Protein AF-A0A8S9GRH2-F1 (afdb_monomer_lite)

Secondary structure (DSSP, 8-state):
-HHHHHHHHHHHHHHHHHHHHHHHHHHHHHTT--HHHHHHHHHHHHHHHHHHHHHTT--HHHHHHHHHHHHHHHHHHHHHHTT-

Foldseek 3Di:
DVVVVVLVVVVVVLVVQLVVLVVQLVVCVVVVNDPVSNVVSVVSNVVSVVVVCVSVVHDVVVVVVVVCVVVVVVVVVVVVVVVD

Organism: Brassica cretica (NCBI:txid69181)

Radius of gyration: 18.23 Å; chains: 1; bounding box: 35×26×63 Å

InterPro domains:
  IPR008179 Phosphoribosyl-ATP pyrophosphohydrolase [TIGR03188] (9-67)
  IPR008179 Phosphoribosyl-ATP pyrophosphohydrolase [cd11534] (16-67)
  IPR021130 Phosphoribosyl-ATP pyrophosphohydrolase-like [PF01503] (11-70)

Structure (mmCIF, N/CA/C/O backbone):
data_AF-A0A8S9GRH2-F1
#
_entry.id   AF-A0A8S9GRH2-F1
#
loop_
_atom_site.group_PDB
_atom_site.id
_atom_site.type_symbol
_atom_site.label_atom_id
_atom_site.label_alt_id
_atom_site.label_comp_id
_atom_site.label_asym_id
_atom_site.label_entity_id
_atom_site.label_seq_id
_atom_site.pdbx_PDB_ins_code
_atom_site.Cartn_x
_atom_site.Cartn_y
_atom_site.Cartn_z
_atom_site.occupancy
_atom_site.B_iso_or_equiv
_atom_site.auth_seq_id
_atom_site.auth_comp_id
_atom_site.auth_asym_id
_atom_site.auth_atom_id
_atom_site.pdbx_PDB_model_num
ATOM 1 N N . MET A 1 1 ? -17.967 -14.545 -23.921 1.00 55.12 1 MET A N 1
ATOM 2 C CA . MET A 1 1 ? -16.537 -14.932 -23.984 1.00 55.12 1 MET A CA 1
ATOM 3 C C . MET A 1 1 ? -15.582 -13.741 -23.869 1.00 55.12 1 MET A C 1
ATOM 5 O O . MET A 1 1 ? -14.719 -13.793 -23.011 1.00 55.12 1 MET A O 1
ATOM 9 N N . MET A 1 2 ? -15.736 -12.651 -24.636 1.00 54.62 2 MET A N 1
ATOM 10 C CA . MET A 1 2 ? -14.782 -11.517 -24.613 1.00 54.62 2 MET A CA 1
ATOM 11 C C . MET A 1 2 ? -14.714 -10.731 -23.283 1.00 54.62 2 MET A C 1
ATOM 13 O O . MET A 1 2 ? -13.634 -10.298 -22.888 1.00 54.62 2 MET A O 1
ATOM 17 N N . ALA A 1 3 ? -15.834 -10.572 -22.564 1.00 56.81 3 ALA A N 1
ATOM 18 C CA . ALA A 1 3 ? -15.856 -9.891 -21.261 1.00 56.81 3 ALA A CA 1
ATOM 19 C C . ALA A 1 3 ? -15.080 -10.662 -20.175 1.00 56.81 3 ALA A C 1
ATOM 21 O O . ALA A 1 3 ? -14.367 -10.061 -19.376 1.00 56.81 3 ALA A O 1
ATOM 22 N N . ASP A 1 4 ? -15.160 -11.994 -20.208 1.00 57.22 4 ASP A N 1
ATOM 23 C CA . ASP A 1 4 ? -14.519 -12.886 -19.237 1.00 57.22 4 ASP A CA 1
ATOM 24 C C . ASP A 1 4 ? -12.991 -12.909 -19.416 1.00 57.22 4 ASP A C 1
ATOM 26 O O . ASP A 1 4 ? -12.232 -12.879 -18.447 1.00 57.22 4 ASP A O 1
ATOM 30 N N . THR A 1 5 ? -12.522 -12.861 -20.667 1.00 58.00 5 THR A N 1
ATOM 31 C CA . THR A 1 5 ? -11.094 -12.743 -21.003 1.00 58.00 5 THR A CA 1
ATOM 32 C C . THR A 1 5 ? -10.510 -11.406 -20.541 1.00 58.00 5 THR A C 1
ATOM 34 O O . THR A 1 5 ? -9.461 -11.385 -19.898 1.00 58.00 5 THR A O 1
ATOM 37 N N . LYS A 1 6 ? -11.220 -10.293 -20.780 1.00 60.81 6 LYS A N 1
ATOM 38 C CA . LYS A 1 6 ? -10.776 -8.947 -20.384 1.00 60.81 6 LYS A CA 1
ATOM 39 C C . LYS A 1 6 ? -10.702 -8.797 -18.8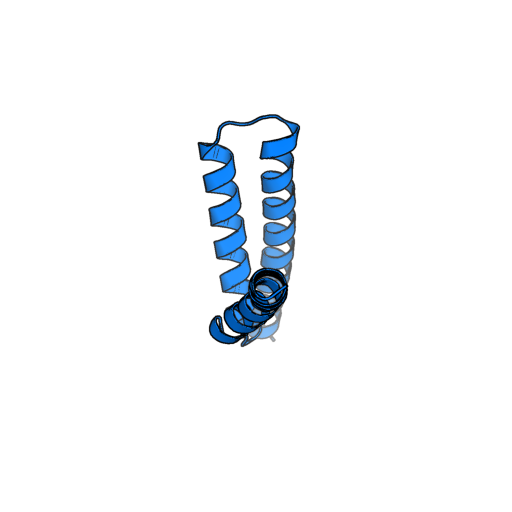61 1.00 60.81 6 LYS A C 1
ATOM 41 O O . LYS A 1 6 ? -9.763 -8.195 -18.340 1.00 60.81 6 LYS A O 1
ATOM 46 N N . LEU A 1 7 ? -11.644 -9.400 -18.131 1.00 60.69 7 LEU A N 1
ATOM 47 C CA . LEU A 1 7 ? -11.628 -9.415 -16.667 1.00 60.69 7 LEU A CA 1
ATOM 48 C C . LEU A 1 7 ? -10.407 -10.179 -16.124 1.00 60.69 7 LEU A C 1
ATOM 50 O O . LEU A 1 7 ? -9.725 -9.692 -15.221 1.00 60.69 7 LEU A O 1
ATOM 54 N N . ARG A 1 8 ? -10.085 -11.339 -16.716 1.00 61.12 8 ARG A N 1
ATOM 55 C CA . ARG A 1 8 ? -8.927 -12.168 -16.334 1.00 61.12 8 ARG A CA 1
ATOM 56 C C . ARG A 1 8 ? -7.589 -11.489 -16.618 1.00 61.12 8 ARG A C 1
ATOM 58 O O . ARG A 1 8 ? -6.696 -11.550 -15.777 1.00 61.12 8 ARG A O 1
ATOM 65 N N . GLU A 1 9 ? -7.444 -10.812 -17.754 1.00 64.69 9 GLU A N 1
ATOM 66 C CA . GLU A 1 9 ? -6.238 -10.025 -18.059 1.00 64.69 9 GLU A CA 1
ATOM 67 C C . GLU A 1 9 ? -6.059 -8.858 -17.081 1.00 64.69 9 GLU A C 1
ATOM 69 O O . GLU A 1 9 ? -4.965 -8.631 -16.565 1.00 64.69 9 GLU A O 1
ATOM 74 N N . THR A 1 10 ? -7.153 -8.174 -16.738 1.00 72.06 10 THR A N 1
ATOM 75 C CA . THR A 1 10 ? -7.135 -7.072 -15.765 1.00 72.06 10 THR A CA 1
ATOM 76 C C . THR A 1 10 ? -6.841 -7.570 -14.342 1.00 72.06 10 THR A C 1
ATOM 78 O O . THR A 1 10 ? -6.289 -6.833 -13.524 1.00 72.06 10 THR A O 1
ATOM 81 N N . ALA A 1 11 ? -7.211 -8.808 -14.008 1.00 75.62 11 ALA A N 1
ATOM 82 C CA . ALA A 1 11 ? -6.874 -9.437 -12.731 1.00 75.62 11 ALA A CA 1
ATOM 83 C C . ALA A 1 11 ? -5.388 -9.822 -12.657 1.00 75.62 11 ALA A C 1
ATOM 85 O O . ALA A 1 11 ? -4.731 -9.469 -11.682 1.00 75.62 11 ALA A O 1
ATOM 86 N N . LYS A 1 12 ? -4.840 -10.453 -13.706 1.00 77.69 12 LYS A N 1
ATOM 87 C CA . LYS A 1 12 ? -3.406 -10.789 -13.787 1.00 77.69 12 LYS A CA 1
ATOM 88 C C . LYS A 1 12 ? -2.516 -9.550 -13.723 1.00 77.69 12 LYS A C 1
ATOM 90 O O . LYS A 1 12 ? -1.515 -9.548 -13.017 1.00 77.69 12 LYS A O 1
ATOM 95 N N . ARG A 1 13 ? -2.898 -8.481 -14.432 1.00 85.88 13 ARG A N 1
ATOM 96 C CA . ARG A 1 13 ? -2.172 -7.207 -14.384 1.00 85.88 13 ARG A CA 1
ATOM 97 C C . ARG A 1 13 ? -2.193 -6.597 -12.984 1.00 85.88 13 ARG A C 1
ATOM 99 O O . ARG A 1 13 ? -1.168 -6.108 -12.539 1.00 85.88 13 ARG A O 1
ATOM 106 N N . LEU A 1 14 ? -3.331 -6.656 -12.292 1.00 89.25 14 LEU A N 1
ATOM 107 C CA . LEU A 1 14 ? -3.433 -6.142 -10.927 1.00 89.25 14 LEU A CA 1
ATOM 108 C C . LEU A 1 14 ? -2.570 -6.935 -9.942 1.00 89.25 14 LEU A C 1
ATOM 110 O O . LEU A 1 14 ? -1.901 -6.326 -9.122 1.00 89.25 14 LEU A O 1
ATOM 114 N N . GLU A 1 15 ? -2.576 -8.269 -10.024 1.00 89.06 15 GLU A N 1
ATOM 115 C CA . GLU A 1 15 ? -1.718 -9.099 -9.170 1.00 89.06 15 GLU A CA 1
ATOM 116 C C . GLU A 1 15 ? -0.243 -8.753 -9.375 1.00 89.06 15 GLU A C 1
ATOM 118 O O . GLU A 1 15 ? 0.485 -8.572 -8.403 1.00 89.06 15 GLU A O 1
ATOM 123 N N . LYS A 1 16 ? 0.180 -8.647 -10.639 1.00 91.88 16 LYS A N 1
ATOM 124 C CA . LYS A 1 16 ? 1.553 -8.299 -10.988 1.00 91.88 16 LYS A CA 1
ATOM 125 C C . LYS A 1 16 ? 1.955 -6.953 -10.376 1.00 91.88 16 LYS A C 1
ATOM 127 O O . LYS A 1 16 ? 2.957 -6.904 -9.680 1.00 91.88 16 LYS A O 1
ATOM 132 N N . GLN A 1 17 ? 1.139 -5.918 -10.568 1.00 89.81 17 GLN A N 1
ATOM 133 C CA . GLN A 1 17 ? 1.429 -4.575 -10.056 1.00 89.81 17 GLN A CA 1
ATOM 134 C C . GLN A 1 17 ? 1.451 -4.557 -8.528 1.00 89.81 17 GLN A C 1
ATOM 136 O O . GLN A 1 17 ? 2.408 -4.083 -7.949 1.00 89.81 17 GLN A O 1
ATOM 141 N N . LEU A 1 18 ? 0.481 -5.187 -7.854 1.00 92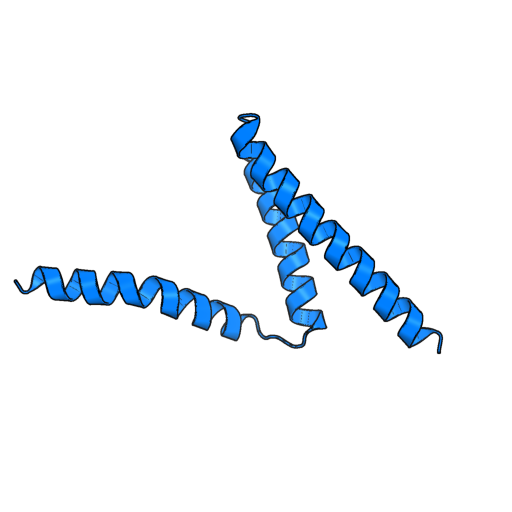.12 18 LEU A N 1
ATOM 142 C CA . LEU A 1 18 ? 0.472 -5.254 -6.388 1.00 92.12 18 LEU A CA 1
ATOM 143 C C . LEU A 1 18 ? 1.749 -5.904 -5.818 1.00 92.12 18 LEU A C 1
ATOM 145 O O . LEU A 1 18 ? 2.213 -5.515 -4.752 1.00 92.12 18 LEU A O 1
ATOM 149 N N . ARG A 1 19 ? 2.295 -6.918 -6.505 1.00 94.06 19 ARG A N 1
ATOM 150 C CA . ARG A 1 19 ? 3.564 -7.553 -6.120 1.00 94.06 19 ARG A CA 1
ATOM 151 C C . ARG A 1 19 ? 4.764 -6.651 -6.398 1.00 94.06 19 ARG A C 1
ATOM 153 O O . ARG A 1 19 ? 5.670 -6.637 -5.579 1.00 94.06 19 ARG A O 1
ATOM 160 N N . GLU A 1 20 ? 4.763 -5.949 -7.529 1.00 93.81 20 GLU A N 1
ATOM 161 C CA . GLU A 1 20 ? 5.809 -4.987 -7.898 1.00 93.81 20 GLU A CA 1
ATOM 162 C C . GLU A 1 20 ? 5.851 -3.821 -6.900 1.00 93.81 20 GLU A C 1
ATOM 164 O O . GLU A 1 20 ? 6.887 -3.633 -6.278 1.00 93.81 20 GLU A O 1
ATOM 169 N N . GLU A 1 21 ? 4.725 -3.155 -6.621 1.00 92.75 21 GLU A N 1
ATOM 170 C CA . GLU A 1 21 ? 4.679 -2.036 -5.659 1.00 92.75 21 GLU A CA 1
ATOM 171 C C . GLU A 1 21 ? 5.080 -2.463 -4.239 1.00 92.75 21 GLU A C 1
ATOM 173 O O . GLU A 1 21 ? 5.687 -1.706 -3.488 1.00 92.75 21 GLU A O 1
ATOM 178 N N . ALA A 1 22 ? 4.740 -3.693 -3.836 1.00 95.44 22 ALA A N 1
ATOM 179 C CA . ALA A 1 22 ? 5.159 -4.217 -2.538 1.00 95.44 22 ALA A CA 1
ATOM 180 C C . ALA A 1 22 ? 6.682 -4.423 -2.465 1.00 95.44 22 ALA A C 1
ATOM 182 O O . ALA A 1 22 ? 7.273 -4.181 -1.415 1.00 95.44 22 ALA A O 1
ATOM 183 N N . ASP A 1 23 ? 7.301 -4.866 -3.561 1.00 96.00 23 ASP A N 1
ATOM 184 C CA . ASP A 1 23 ? 8.753 -5.016 -3.663 1.00 96.00 23 ASP A CA 1
ATOM 185 C C . ASP A 1 23 ? 9.443 -3.644 -3.704 1.00 96.00 23 ASP A C 1
ATOM 187 O O . ASP A 1 23 ? 10.391 -3.423 -2.956 1.00 96.00 23 ASP A O 1
ATOM 191 N N . GLU A 1 24 ? 8.928 -2.694 -4.494 1.00 92.88 24 GLU A N 1
ATOM 192 C CA . GLU A 1 24 ? 9.448 -1.320 -4.559 1.00 92.88 24 GLU A CA 1
ATOM 193 C C . GLU A 1 24 ? 9.352 -0.614 -3.201 1.00 92.88 24 GLU A C 1
ATOM 195 O O . GLU A 1 24 ? 10.342 -0.047 -2.740 1.00 92.88 24 GLU A O 1
ATOM 200 N N . LEU A 1 25 ? 8.225 -0.747 -2.490 1.00 96.31 25 LEU A N 1
ATOM 201 C CA . LEU A 1 25 ? 8.068 -0.219 -1.134 1.00 96.31 25 LEU A CA 1
ATOM 202 C C . LEU A 1 25 ? 9.078 -0.822 -0.142 1.00 96.31 25 LEU A C 1
ATOM 204 O O . LEU A 1 25 ? 9.553 -0.128 0.754 1.00 96.31 25 LEU A O 1
ATOM 208 N N . CYS A 1 26 ? 9.409 -2.111 -0.266 1.00 96.19 26 CYS A N 1
ATOM 209 C CA . CYS A 1 26 ? 10.447 -2.731 0.560 1.00 96.19 26 CYS A CA 1
ATOM 210 C C . CYS A 1 26 ? 11.844 -2.203 0.209 1.00 96.19 26 CYS A C 1
ATOM 212 O O . CYS A 1 26 ? 12.634 -1.922 1.114 1.00 96.19 26 CYS A O 1
ATOM 214 N N . ARG A 1 27 ? 12.135 -2.012 -1.082 1.00 95.38 27 ARG A N 1
ATOM 215 C CA . ARG A 1 27 ? 13.421 -1.475 -1.545 1.00 95.38 27 ARG A CA 1
ATOM 216 C C . ARG A 1 27 ? 13.676 -0.056 -1.066 1.00 95.38 27 ARG A C 1
ATOM 218 O O . ARG A 1 27 ? 14.822 0.249 -0.751 1.00 95.38 27 ARG A O 1
ATOM 225 N N . THR A 1 28 ? 12.642 0.777 -0.900 1.00 95.94 28 THR A N 1
ATOM 226 C CA . THR A 1 28 ? 12.849 2.136 -0.367 1.00 95.94 28 THR A CA 1
ATOM 227 C C . THR A 1 28 ? 13.534 2.120 1.005 1.00 95.94 28 THR A C 1
ATOM 229 O O . THR A 1 28 ? 14.327 3.009 1.320 1.00 95.94 28 THR A O 1
ATOM 232 N N . LEU A 1 29 ? 13.282 1.080 1.811 1.00 93.88 29 LEU A N 1
ATOM 233 C CA . LEU A 1 29 ? 13.942 0.860 3.096 1.00 93.88 29 LEU A CA 1
ATOM 234 C C . LEU A 1 29 ? 15.362 0.296 2.938 1.00 93.88 29 LEU A C 1
ATOM 236 O O . LEU A 1 29 ? 16.273 0.741 3.639 1.00 93.88 29 LEU A O 1
ATOM 240 N N . GLU A 1 30 ? 15.549 -0.687 2.056 1.00 95.38 30 GLU A N 1
ATOM 241 C CA . GLU A 1 30 ? 16.836 -1.367 1.836 1.00 95.38 30 GLU A CA 1
ATOM 242 C C . GLU A 1 30 ? 17.888 -0.424 1.241 1.00 95.38 30 GLU A C 1
ATOM 244 O O . GLU A 1 30 ? 19.009 -0.328 1.752 1.00 95.38 30 GLU A O 1
ATOM 249 N N . ASP A 1 31 ? 17.488 0.332 0.223 1.00 96.12 31 ASP A N 1
ATOM 250 C CA . ASP A 1 31 ? 18.341 1.251 -0.527 1.00 96.12 31 ASP A CA 1
ATOM 251 C C . ASP A 1 31 ? 18.449 2.633 0.140 1.00 96.12 31 ASP A C 1
ATOM 253 O O . ASP A 1 31 ? 19.203 3.493 -0.320 1.00 96.12 31 ASP A O 1
ATOM 257 N N . LYS A 1 32 ? 17.755 2.832 1.273 1.00 93.81 32 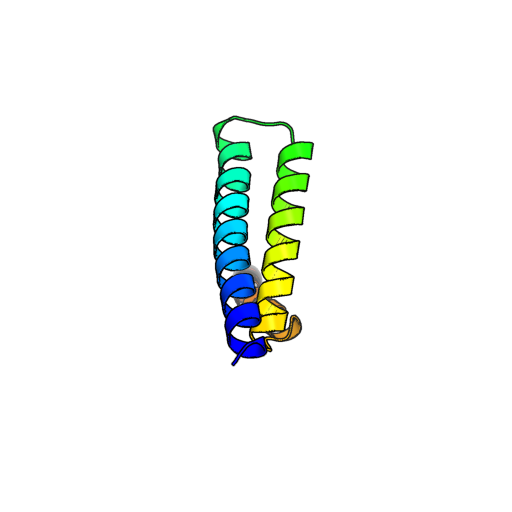LYS A N 1
ATOM 258 C CA . LYS A 1 32 ? 17.703 4.092 2.038 1.00 93.81 32 LYS A CA 1
ATOM 259 C C . LYS A 1 32 ? 17.279 5.270 1.165 1.00 93.81 32 LYS A C 1
ATOM 261 O O . LYS A 1 32 ? 17.896 6.336 1.195 1.00 93.81 32 LYS A O 1
ATOM 266 N N . GLU A 1 33 ? 16.236 5.052 0.377 1.00 94.00 33 GLU A N 1
ATOM 267 C CA . GLU A 1 33 ? 15.689 6.078 -0.494 1.00 94.00 33 GLU A CA 1
ATOM 268 C C . GLU A 1 33 ? 15.030 7.209 0.309 1.00 94.00 33 GLU A C 1
ATOM 270 O O . GLU A 1 33 ? 14.729 7.100 1.502 1.00 94.00 33 GLU A O 1
ATOM 275 N N . GLU A 1 34 ? 14.785 8.324 -0.373 1.00 94.19 34 GLU A N 1
ATOM 276 C CA . GLU A 1 34 ? 14.135 9.491 0.211 1.00 94.19 34 GLU A CA 1
ATOM 277 C C . GLU A 1 34 ? 12.712 9.171 0.703 1.00 94.19 34 GLU A C 1
ATOM 279 O O . GLU A 1 34 ? 11.965 8.381 0.115 1.00 94.19 34 GLU A O 1
ATOM 284 N N . VAL A 1 35 ? 12.278 9.870 1.755 1.00 95.25 35 VAL A N 1
ATOM 285 C CA . VAL A 1 35 ? 10.938 9.695 2.352 1.00 95.25 35 VAL A CA 1
ATOM 286 C C . VAL A 1 35 ? 9.818 9.911 1.323 1.00 95.25 35 VAL A C 1
ATOM 288 O O . VAL A 1 35 ? 8.778 9.256 1.385 1.00 95.25 35 VAL A O 1
ATOM 291 N N . SER A 1 36 ? 10.029 10.797 0.347 1.00 95.69 36 SER A N 1
ATOM 292 C CA . SER A 1 36 ? 9.080 11.053 -0.744 1.00 95.69 36 SER A CA 1
ATOM 293 C C . SER A 1 36 ? 8.866 9.838 -1.650 1.00 95.69 36 SER A C 1
ATOM 295 O O . SER A 1 36 ? 7.742 9.612 -2.104 1.00 95.69 36 SER A O 1
ATOM 297 N N . ARG A 1 37 ? 9.910 9.035 -1.884 1.00 94.94 37 ARG A N 1
ATOM 298 C CA . ARG A 1 37 ? 9.818 7.797 -2.662 1.00 94.94 37 ARG A CA 1
ATOM 299 C C . ARG A 1 37 ? 9.002 6.759 -1.900 1.00 94.94 37 ARG A C 1
ATOM 301 O O . ARG A 1 37 ? 8.016 6.274 -2.433 1.00 94.94 37 ARG A O 1
ATOM 308 N N . THR A 1 38 ? 9.278 6.573 -0.607 1.00 96.31 38 THR A N 1
ATOM 309 C CA . THR A 1 38 ? 8.466 5.703 0.273 1.00 96.31 38 THR A CA 1
ATOM 310 C C . THR A 1 38 ? 6.984 6.100 0.285 1.00 96.31 38 THR A C 1
ATOM 312 O O . THR A 1 38 ? 6.104 5.242 0.231 1.00 96.31 38 THR A O 1
ATOM 315 N N . ALA A 1 39 ? 6.683 7.402 0.340 1.00 96.06 39 ALA A N 1
ATOM 316 C CA . ALA A 1 39 ? 5.305 7.887 0.285 1.00 96.06 39 ALA A CA 1
ATOM 317 C C . ALA A 1 39 ? 4.626 7.589 -1.064 1.00 96.06 39 ALA A C 1
ATOM 319 O O . ALA A 1 39 ? 3.433 7.290 -1.081 1.00 96.06 39 ALA A O 1
ATOM 320 N N . SER A 1 40 ? 5.379 7.660 -2.166 1.00 94.94 40 SER A N 1
ATOM 321 C CA . SER A 1 40 ? 4.881 7.367 -3.515 1.00 94.94 40 SER A CA 1
ATOM 322 C C . SER A 1 40 ? 4.560 5.877 -3.667 1.00 94.94 40 SER A C 1
ATOM 324 O O . SER A 1 40 ? 3.416 5.543 -3.960 1.00 94.94 40 SER A O 1
ATOM 326 N N . GLU A 1 41 ? 5.495 4.992 -3.309 1.00 96.25 41 GLU A N 1
ATOM 327 C CA . GLU A 1 41 ? 5.291 3.534 -3.384 1.00 96.25 41 GLU A CA 1
ATOM 328 C C . GLU A 1 41 ? 4.136 3.057 -2.493 1.00 96.25 41 GLU A C 1
ATOM 330 O O . GLU A 1 41 ? 3.317 2.219 -2.873 1.00 96.25 41 GLU A O 1
ATOM 335 N N . MET A 1 42 ? 4.005 3.632 -1.292 1.00 97.12 42 MET A N 1
ATOM 336 C CA . MET A 1 42 ? 2.874 3.325 -0.415 1.00 97.12 42 MET A CA 1
ATOM 337 C C . MET A 1 42 ? 1.541 3.787 -1.026 1.00 97.12 42 MET A C 1
ATOM 339 O O . MET A 1 42 ? 0.526 3.102 -0.869 1.00 97.12 42 MET A O 1
ATOM 343 N N . ALA A 1 43 ? 1.511 4.933 -1.713 1.00 94.50 43 ALA A N 1
ATOM 344 C CA . ALA A 1 43 ? 0.300 5.411 -2.375 1.00 94.50 43 ALA A CA 1
ATOM 345 C C . ALA A 1 43 ? -0.129 4.469 -3.512 1.00 94.50 43 ALA A C 1
ATOM 347 O O . ALA A 1 43 ? -1.312 4.118 -3.587 1.00 94.50 43 ALA A O 1
ATOM 348 N N . ASP A 1 44 ? 0.818 4.002 -4.328 1.00 92.19 44 ASP A N 1
ATOM 349 C CA . ASP A 1 44 ? 0.557 3.060 -5.421 1.00 92.19 44 ASP A CA 1
ATOM 350 C C . ASP A 1 44 ? 0.107 1.690 -4.890 1.00 92.19 44 ASP A C 1
ATOM 352 O O . ASP A 1 44 ? -0.908 1.136 -5.341 1.00 92.19 44 ASP A O 1
ATOM 356 N N . MET A 1 45 ? 0.746 1.193 -3.825 1.00 95.00 45 MET A N 1
ATOM 357 C CA . MET A 1 45 ? 0.322 -0.027 -3.132 1.00 95.00 45 MET A CA 1
ATOM 358 C C . MET A 1 45 ? -1.127 0.081 -2.630 1.00 95.00 45 MET A C 1
ATOM 360 O O . MET A 1 45 ? -1.954 -0.798 -2.908 1.00 95.00 45 MET A O 1
ATOM 364 N N . LEU A 1 46 ? -1.473 1.170 -1.932 1.00 94.25 46 LEU A N 1
ATOM 365 C CA . LEU A 1 46 ? -2.829 1.395 -1.420 1.00 94.25 46 LEU A CA 1
ATOM 366 C C . LEU A 1 46 ? -3.854 1.516 -2.551 1.00 94.25 46 LEU A C 1
ATOM 368 O O . LEU A 1 46 ? -4.950 0.956 -2.443 1.00 94.25 46 LEU A O 1
ATOM 372 N N . TYR A 1 47 ? -3.512 2.201 -3.645 1.00 91.12 47 TYR A N 1
ATOM 373 C CA . TYR A 1 47 ? -4.371 2.306 -4.822 1.00 91.12 47 TYR A CA 1
ATOM 374 C C . TYR A 1 47 ? -4.707 0.921 -5.385 1.00 91.12 47 TYR A C 1
ATOM 376 O O . TYR A 1 47 ? -5.883 0.560 -5.519 1.00 91.12 47 TYR A O 1
ATOM 384 N N . HIS A 1 48 ? -3.690 0.101 -5.649 1.00 91.31 48 HIS A N 1
ATOM 385 C CA . HIS A 1 48 ? -3.887 -1.242 -6.182 1.00 91.31 48 HIS A CA 1
ATOM 386 C C . HIS A 1 48 ? -4.612 -2.169 -5.197 1.00 91.31 48 HIS A C 1
ATOM 388 O O . HIS A 1 48 ? -5.465 -2.960 -5.619 1.00 91.31 48 HIS A O 1
ATOM 394 N N . ALA A 1 49 ? -4.369 -2.030 -3.892 1.00 93.44 49 ALA A N 1
ATOM 395 C CA . ALA A 1 49 ? -5.113 -2.747 -2.863 1.00 93.44 49 ALA A CA 1
ATOM 396 C C . ALA A 1 49 ? -6.609 -2.384 -2.882 1.00 93.44 49 ALA A C 1
ATOM 398 O O . ALA A 1 49 ? -7.452 -3.281 -2.891 1.00 93.44 49 ALA A O 1
ATOM 399 N N . MET A 1 50 ? -6.973 -1.102 -2.978 1.00 92.12 50 MET A N 1
ATOM 400 C CA . MET A 1 50 ? -8.379 -0.678 -3.070 1.00 92.12 50 MET A CA 1
ATOM 401 C C . MET A 1 50 ? -9.068 -1.201 -4.339 1.00 92.12 50 MET A C 1
ATOM 403 O O . MET A 1 50 ? -10.208 -1.672 -4.282 1.00 92.12 50 MET A O 1
ATOM 407 N N . VAL A 1 51 ? -8.370 -1.201 -5.481 1.00 90.75 51 VAL A N 1
ATOM 408 C CA . VAL A 1 51 ? -8.885 -1.795 -6.728 1.00 90.75 51 VAL A CA 1
ATOM 409 C C . VAL A 1 51 ? -9.109 -3.307 -6.571 1.00 90.75 51 VAL A C 1
ATOM 411 O O . VAL A 1 51 ? -10.086 -3.844 -7.101 1.00 90.75 51 VAL A O 1
ATOM 414 N N . LEU A 1 52 ? -8.239 -4.009 -5.836 1.00 92.31 52 LEU A N 1
ATOM 415 C CA . LEU A 1 52 ? -8.408 -5.432 -5.529 1.00 92.31 52 LEU A CA 1
ATOM 416 C C . LEU A 1 52 ? -9.655 -5.686 -4.678 1.00 92.31 52 LEU A C 1
ATOM 418 O O . LEU A 1 52 ? -10.419 -6.596 -5.003 1.00 92.31 52 LEU A O 1
ATOM 422 N N . LEU A 1 53 ? -9.870 -4.887 -3.629 1.00 93.06 53 LEU A N 1
ATOM 423 C CA . LEU A 1 53 ? -11.047 -4.999 -2.762 1.00 93.06 53 LEU A CA 1
ATOM 424 C C . LEU A 1 53 ? -12.337 -4.844 -3.572 1.00 93.06 53 LEU A C 1
ATOM 426 O O . LEU A 1 53 ? -13.201 -5.716 -3.515 1.00 93.06 53 LEU A O 1
ATOM 430 N N . SER A 1 54 ? -12.409 -3.814 -4.422 1.00 90.94 54 SER A N 1
ATOM 431 C CA . SER A 1 54 ? -13.556 -3.588 -5.308 1.00 90.94 54 SER A CA 1
ATOM 432 C C . SER A 1 54 ? -13.810 -4.769 -6.255 1.00 90.94 54 SER A C 1
ATOM 434 O O . SER A 1 54 ? -14.948 -5.207 -6.398 1.00 90.94 54 SER A O 1
ATOM 436 N N . LYS A 1 55 ? -12.764 -5.358 -6.853 1.00 89.38 55 LYS A N 1
ATOM 437 C CA . LYS A 1 55 ? -12.906 -6.552 -7.713 1.00 89.38 55 LYS A CA 1
ATOM 438 C C . LYS A 1 55 ? -13.371 -7.803 -6.969 1.00 89.38 55 LYS A C 1
ATOM 440 O O 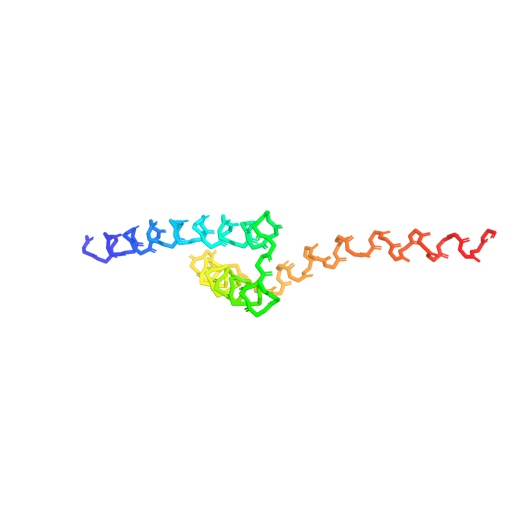. LYS A 1 55 ? -13.899 -8.716 -7.601 1.00 89.38 55 LYS A O 1
ATOM 445 N N . ARG A 1 56 ? -13.098 -7.892 -5.668 1.00 91.19 56 ARG A N 1
ATOM 446 C CA . ARG A 1 56 ? -13.474 -9.022 -4.808 1.00 91.19 56 ARG A CA 1
ATOM 447 C C . ARG A 1 56 ? -14.784 -8.788 -4.059 1.00 91.19 56 ARG A C 1
ATOM 449 O O . ARG A 1 56 ? -15.161 -9.662 -3.288 1.00 91.19 56 ARG A O 1
ATOM 456 N N . ASP A 1 57 ? -15.443 -7.654 -4.298 1.00 93.50 57 ASP A N 1
ATOM 457 C CA . ASP A 1 57 ? -16.636 -7.217 -3.569 1.00 93.50 57 ASP A CA 1
ATOM 458 C C . ASP A 1 57 ? -16.417 -7.178 -2.043 1.00 93.50 57 ASP A C 1
ATOM 460 O O . ASP A 1 57 ? -17.296 -7.493 -1.246 1.00 93.50 57 ASP A O 1
ATOM 464 N N . VAL A 1 58 ? -15.197 -6.818 -1.628 1.00 95.81 58 VAL A N 1
ATOM 465 C CA . VAL A 1 58 ? -14.846 -6.622 -0.217 1.00 95.81 58 VAL A CA 1
ATOM 466 C C . VAL A 1 58 ? -15.012 -5.149 0.116 1.00 95.81 58 VAL A C 1
ATOM 468 O O . VAL A 1 58 ? -14.419 -4.286 -0.539 1.00 95.81 58 VAL A O 1
ATOM 471 N N . LYS A 1 59 ? -15.793 -4.852 1.154 1.00 95.12 59 LYS A N 1
ATOM 472 C CA . LYS A 1 59 ? -15.997 -3.479 1.612 1.00 95.12 59 LYS A CA 1
ATOM 473 C C . LYS A 1 59 ? -14.775 -2.988 2.377 1.00 95.12 59 LYS A C 1
ATOM 475 O O . LYS A 1 59 ? -14.132 -3.740 3.112 1.00 95.12 59 LYS A O 1
ATOM 480 N N . PHE A 1 60 ? -14.455 -1.705 2.237 1.00 92.94 60 PHE A N 1
ATOM 481 C CA . PHE A 1 60 ? -13.320 -1.122 2.952 1.00 92.94 60 PHE A CA 1
ATOM 482 C C . PHE A 1 60 ? -13.541 -1.153 4.474 1.00 92.94 60 PHE A C 1
ATOM 484 O O . PHE A 1 60 ? -12.605 -1.353 5.246 1.00 92.94 60 PHE A O 1
ATOM 491 N N . GLU A 1 61 ? -14.794 -1.051 4.911 1.00 95.75 61 GLU A N 1
ATOM 492 C CA . GLU A 1 61 ? -15.221 -1.168 6.303 1.00 95.75 61 GLU A CA 1
ATOM 493 C C . GLU A 1 61 ? -14.827 -2.509 6.938 1.00 95.75 61 GLU A C 1
ATOM 495 O O . GLU A 1 61 ? -14.437 -2.524 8.110 1.00 95.75 61 GLU A O 1
ATOM 500 N N . ASP A 1 62 ? -14.862 -3.603 6.168 1.00 96.81 62 ASP A N 1
ATOM 501 C CA . ASP A 1 62 ? -14.470 -4.941 6.626 1.00 96.81 62 ASP A CA 1
ATOM 502 C C . ASP A 1 62 ? -12.956 -4.996 6.886 1.00 96.81 62 ASP A C 1
ATOM 504 O O . ASP A 1 62 ? -12.497 -5.529 7.900 1.00 96.81 62 ASP A O 1
ATOM 508 N N . VAL A 1 63 ? -12.160 -4.362 6.015 1.00 95.56 63 VAL A N 1
ATOM 509 C CA . VAL A 1 63 ? -10.707 -4.213 6.208 1.00 95.56 63 VAL A CA 1
ATOM 510 C C . VAL A 1 63 ? -10.416 -3.381 7.455 1.00 95.56 63 VAL A C 1
ATOM 512 O O . VAL A 1 63 ? -9.579 -3.765 8.278 1.00 95.56 63 VAL A O 1
ATOM 515 N N . LEU A 1 64 ? -11.139 -2.274 7.645 1.00 94.12 64 LEU A N 1
ATOM 516 C CA . LEU A 1 64 ? -11.020 -1.452 8.848 1.00 94.12 64 LEU A CA 1
ATOM 517 C C . LEU A 1 64 ? -11.396 -2.232 10.114 1.00 94.12 64 LEU A C 1
ATOM 519 O O . LEU A 1 64 ? -10.791 -2.009 11.160 1.00 94.12 64 LEU A O 1
ATOM 523 N N . GLU A 1 65 ? -12.357 -3.155 10.056 1.00 94.88 65 GLU A N 1
ATOM 524 C CA . GLU A 1 65 ? -12.694 -4.013 11.194 1.00 94.88 65 GLU A CA 1
ATOM 525 C C . GLU A 1 65 ? -11.557 -4.975 11.547 1.00 94.88 65 GLU A C 1
ATOM 527 O O . GLU A 1 65 ? -11.204 -5.108 12.723 1.00 94.88 65 GLU A O 1
ATOM 532 N N . VAL A 1 66 ? -10.936 -5.599 10.544 1.00 93.75 66 VAL A N 1
ATOM 533 C CA . VAL A 1 66 ? -9.752 -6.450 10.743 1.00 93.75 66 VAL A CA 1
ATOM 534 C C . VAL A 1 66 ? -8.611 -5.648 11.372 1.00 93.75 66 VAL A C 1
ATOM 536 O O . VAL A 1 66 ? -7.995 -6.110 12.335 1.00 93.75 66 VAL A O 1
ATOM 539 N N . LEU A 1 67 ? -8.356 -4.430 10.887 1.00 92.31 67 LEU A N 1
ATOM 540 C CA . LEU A 1 67 ? -7.352 -3.536 11.468 1.00 92.31 67 LEU A CA 1
ATOM 541 C C . LEU A 1 67 ? -7.702 -3.147 12.908 1.00 92.31 67 LEU A C 1
ATOM 543 O O . LEU A 1 67 ? -6.853 -3.258 13.791 1.00 92.31 67 LEU A O 1
ATOM 547 N N . ARG A 1 68 ? -8.957 -2.773 13.187 1.00 88.94 68 ARG A N 1
ATOM 548 C CA . ARG A 1 68 ? -9.420 -2.476 14.552 1.00 88.94 68 ARG A CA 1
ATOM 549 C C . ARG A 1 68 ? -9.152 -3.637 15.497 1.00 88.94 68 ARG A C 1
ATOM 551 O O . ARG A 1 68 ? -8.687 -3.389 16.602 1.00 88.94 68 ARG A O 1
ATOM 558 N N . LYS A 1 69 ? -9.392 -4.886 15.087 1.00 87.75 69 LYS A N 1
ATOM 559 C CA . LYS A 1 69 ? -9.104 -6.069 15.919 1.00 87.75 69 LYS A CA 1
ATOM 560 C C . LYS A 1 69 ? -7.609 -6.205 16.230 1.00 87.75 69 LYS A C 1
ATOM 562 O O . LYS A 1 69 ? -7.274 -6.483 17.377 1.00 87.75 69 LYS A O 1
ATOM 567 N N . ARG A 1 70 ? -6.722 -5.918 15.266 1.00 85.38 70 ARG A N 1
ATOM 568 C CA . ARG A 1 70 ? -5.258 -5.908 15.482 1.00 85.38 70 ARG A CA 1
ATOM 569 C C . ARG A 1 70 ? -4.825 -4.865 16.517 1.00 85.38 70 ARG A C 1
ATOM 571 O O . ARG A 1 70 ? -3.974 -5.156 17.346 1.00 85.38 70 ARG A O 1
ATOM 578 N N . PHE A 1 71 ? -5.431 -3.677 16.500 1.00 78.38 71 PHE A N 1
ATOM 579 C CA . PHE A 1 71 ? -5.095 -2.589 17.432 1.00 78.38 71 PHE A CA 1
ATOM 580 C C . PHE A 1 71 ? -5.865 -2.639 18.764 1.00 78.38 71 PHE A C 1
ATOM 582 O O . PHE A 1 71 ? -5.424 -2.090 19.770 1.00 78.38 71 PHE A O 1
ATOM 589 N N . SER A 1 72 ? -7.026 -3.293 18.805 1.00 63.78 72 SER A N 1
ATOM 590 C CA . SER A 1 72 ? -7.817 -3.432 20.037 1.00 63.78 72 SER A CA 1
ATOM 591 C C . SER A 1 72 ? -7.143 -4.371 21.037 1.00 63.78 72 SER A C 1
ATOM 593 O O . SER A 1 72 ? -7.313 -4.194 22.241 1.00 63.78 72 SER A O 1
ATOM 595 N N . GLN A 1 73 ? -6.350 -5.331 20.551 1.00 58.72 73 GLN A N 1
ATOM 596 C CA . GLN A 1 73 ? -5.579 -6.240 21.395 1.00 58.72 73 GLN A CA 1
ATOM 597 C C . GLN A 1 73 ? -4.528 -5.476 22.220 1.00 58.72 73 GLN A C 1
ATOM 599 O O . GLN A 1 73 ? -4.490 -5.634 23.438 1.00 58.72 73 GLN A O 1
ATOM 604 N N . SER A 1 74 ? -3.795 -4.535 21.609 1.00 61.81 74 SER A N 1
ATOM 605 C CA . SER A 1 74 ? -2.826 -3.706 22.339 1.00 61.81 74 SER A CA 1
ATOM 606 C C . SER A 1 74 ? -3.498 -2.751 23.334 1.00 61.81 74 SER A C 1
ATOM 608 O O . SER A 1 74 ? -3.017 -2.597 24.449 1.00 61.81 74 SER A O 1
ATOM 610 N N . GLY A 1 75 ? -4.646 -2.151 22.991 1.00 61.75 75 GLY A N 1
ATOM 611 C CA . GLY A 1 75 ? -5.322 -1.174 23.859 1.00 61.75 75 GLY A CA 1
ATOM 612 C C . GLY A 1 75 ? -6.058 -1.758 25.077 1.00 61.75 75 GLY A C 1
ATOM 613 O O . GLY A 1 75 ? -6.219 -1.062 26.082 1.00 61.75 75 GLY A O 1
ATOM 614 N N . ILE A 1 76 ? -6.529 -3.009 25.016 1.00 61.9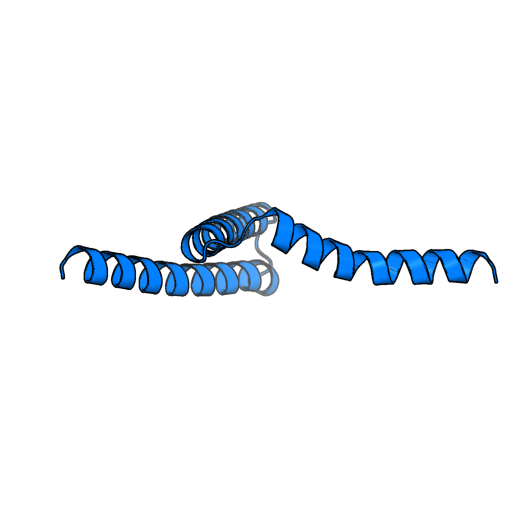4 76 ILE A N 1
ATOM 615 C CA . ILE A 1 76 ? -7.155 -3.686 26.169 1.00 61.94 76 ILE A CA 1
ATOM 616 C C . ILE A 1 76 ? -6.081 -4.145 27.157 1.00 61.94 76 ILE A C 1
ATOM 618 O O . ILE A 1 76 ? -6.216 -3.885 28.352 1.00 61.94 76 ILE A O 1
ATOM 622 N N . GLU A 1 77 ? -5.006 -4.764 26.667 1.00 62.41 77 GLU A N 1
ATOM 623 C CA . GLU A 1 77 ? -3.866 -5.180 27.493 1.00 62.41 77 GLU A CA 1
ATOM 624 C C . GLU A 1 77 ? -3.207 -3.972 28.180 1.00 62.41 77 GLU A C 1
ATOM 626 O O . GLU A 1 77 ? -2.935 -4.005 29.380 1.00 62.41 77 GLU A O 1
ATOM 631 N N . GLU A 1 78 ? -3.057 -2.856 27.461 1.00 62.72 78 GLU A N 1
ATOM 632 C CA . GLU A 1 78 ? -2.503 -1.609 27.998 1.00 62.72 78 GLU A CA 1
ATOM 633 C C . GLU A 1 78 ? -3.433 -0.916 29.012 1.00 62.72 78 GLU 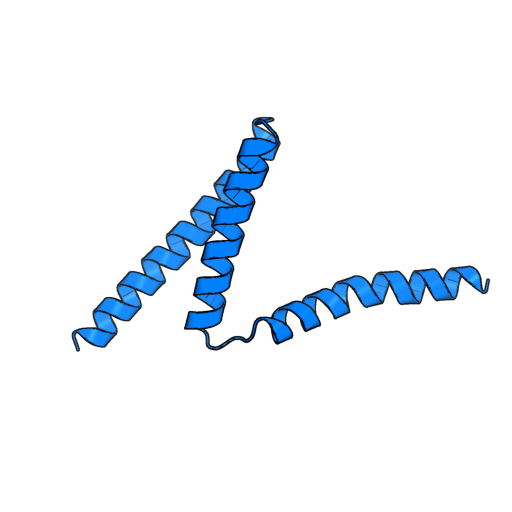A C 1
ATOM 635 O O . GLU A 1 78 ? -2.972 -0.250 29.937 1.00 62.72 78 GLU A O 1
ATOM 640 N N . LYS A 1 79 ? -4.759 -1.069 28.892 1.00 64.38 79 LYS A N 1
ATOM 641 C CA . LYS A 1 79 ? -5.702 -0.593 29.921 1.00 64.38 79 LYS A CA 1
ATOM 642 C C . LYS A 1 79 ? -5.702 -1.487 31.159 1.00 64.38 79 LYS A C 1
ATOM 644 O O . LYS A 1 79 ? -5.832 -0.969 32.264 1.00 64.38 79 LYS A O 1
ATOM 649 N N . GLN A 1 80 ? -5.542 -2.800 30.996 1.00 66.06 80 GLN A N 1
ATOM 650 C CA . GLN A 1 80 ? -5.487 -3.751 32.111 1.00 66.06 80 GLN A CA 1
ATOM 651 C C . GLN A 1 80 ? -4.192 -3.634 32.927 1.00 66.06 80 GLN A C 1
ATOM 653 O O . GLN A 1 80 ? -4.226 -3.837 34.139 1.00 66.06 80 GLN A O 1
ATOM 658 N N . SER A 1 81 ? -3.070 -3.250 32.309 1.00 64.69 81 SER A N 1
ATOM 659 C CA . SER A 1 81 ? -1.813 -2.996 33.025 1.00 64.69 81 SER A CA 1
ATOM 660 C C . SER A 1 81 ? -1.840 -1.728 33.887 1.00 64.69 81 SER A C 1
ATOM 662 O O . SER A 1 81 ? -1.105 -1.656 34.863 1.00 64.69 81 SER A O 1
ATOM 664 N N . ARG A 1 82 ? -2.713 -0.753 33.585 1.00 70.50 82 ARG A N 1
ATOM 665 C CA . ARG A 1 82 ? -2.879 0.484 34.379 1.00 70.50 82 ARG A CA 1
ATOM 666 C C . ARG A 1 82 ? -3.649 0.283 35.686 1.00 70.50 82 ARG A C 1
ATOM 668 O O . ARG A 1 82 ? -3.637 1.170 36.532 1.00 70.50 82 ARG A O 1
ATOM 675 N N . SER A 1 83 ? -4.353 -0.838 35.834 1.00 55.84 83 SER A N 1
ATOM 676 C CA . SER A 1 83 ? -5.085 -1.193 37.059 1.00 55.84 83 SER A CA 1
ATOM 677 C C . SER A 1 83 ? -4.346 -2.219 37.927 1.00 55.84 83 SER A C 1
ATOM 679 O O . SER A 1 83 ? -4.954 -2.776 38.841 1.00 55.84 83 SER A O 1
ATOM 681 N N . LYS A 1 84 ? -3.061 -2.468 37.653 1.00 50.47 84 LYS A N 1
ATOM 682 C CA . LYS A 1 84 ? -2.156 -3.244 38.506 1.00 50.47 84 LYS A CA 1
ATOM 683 C C . LYS A 1 84 ? -1.097 -2.351 39.135 1.00 50.47 84 LYS A C 1
ATOM 685 O O . LYS A 1 84 ? -0.671 -1.392 38.459 1.00 50.47 84 LYS A O 1
#

Sequence (84 aa):
MMADTKLRETAKRLEKQLREEADELCRTLEDKEEVSRTASEMADMLYHAMVLLSKRDVKFEDVLEVLRKRFSQSGIEEKQSRSK

pLDDT: mean 83.96, std 14.72, range [50.47, 97.12]